Protein AF-A0A1D6QDK8-F1 (afdb_monomer_lite)

Radius of gyration: 18.56 Å; chains: 1; bounding box: 54×44×36 Å

Structure (mmCIF, N/CA/C/O backbone):
data_AF-A0A1D6QDK8-F1
#
_entry.id   AF-A0A1D6QDK8-F1
#
loop_
_atom_site.group_PDB
_atom_site.id
_atom_site.type_symbol
_atom_site.label_atom_id
_atom_site.label_alt_id
_atom_site.label_comp_id
_atom_site.label_asym_id
_atom_site.label_entity_id
_atom_site.label_seq_id
_atom_site.pdbx_PDB_ins_code
_atom_site.Cartn_x
_atom_site.Cartn_y
_atom_site.Cartn_z
_atom_site.occupancy
_atom_site.B_iso_or_equiv
_atom_site.auth_seq_id
_atom_site.auth_comp_id
_atom_site.auth_asym_id
_atom_site.auth_atom_id
_atom_site.pdbx_PDB_model_num
ATOM 1 N N . MET A 1 1 ? 6.607 11.784 -2.955 1.00 79.94 1 MET A N 1
ATOM 2 C CA . MET A 1 1 ? 5.234 11.344 -2.603 1.00 79.94 1 MET A CA 1
ATOM 3 C C . MET A 1 1 ? 5.102 9.824 -2.631 1.00 79.94 1 MET A C 1
ATOM 5 O O . MET A 1 1 ? 4.770 9.277 -1.594 1.00 79.94 1 MET A O 1
ATOM 9 N N . LEU A 1 2 ? 5.438 9.141 -3.737 1.00 89.25 2 LEU A N 1
ATOM 10 C CA . LEU A 1 2 ? 5.308 7.676 -3.873 1.00 89.25 2 LEU A CA 1
ATOM 11 C C . LEU A 1 2 ? 5.940 6.874 -2.717 1.00 89.25 2 LEU A C 1
ATOM 13 O O . LEU A 1 2 ? 5.239 6.131 -2.036 1.00 89.25 2 LEU A O 1
ATOM 17 N N . SER A 1 3 ? 7.228 7.089 -2.432 1.00 92.00 3 SER A N 1
ATOM 18 C CA . SER A 1 3 ? 7.934 6.377 -1.358 1.00 92.00 3 SER A CA 1
ATOM 19 C C . SER A 1 3 ? 7.316 6.615 0.023 1.00 92.00 3 SER A C 1
ATOM 21 O O . SER A 1 3 ? 7.203 5.686 0.815 1.00 92.00 3 SER A O 1
ATOM 23 N N . ALA A 1 4 ? 6.872 7.846 0.301 1.00 90.69 4 ALA A N 1
ATOM 24 C CA . ALA A 1 4 ? 6.223 8.194 1.563 1.00 90.69 4 ALA A CA 1
ATOM 25 C C . ALA A 1 4 ? 4.870 7.482 1.717 1.00 90.69 4 ALA A C 1
ATOM 27 O O . ALA A 1 4 ? 4.570 6.971 2.792 1.00 90.69 4 ALA A O 1
ATOM 28 N N . SER A 1 5 ? 4.083 7.387 0.640 1.00 91.19 5 SER A N 1
ATOM 29 C CA . SER A 1 5 ? 2.822 6.640 0.635 1.00 91.19 5 SER A CA 1
ATOM 30 C C . SER A 1 5 ? 3.047 5.153 0.912 1.00 91.19 5 SER A C 1
ATOM 32 O O . SER A 1 5 ? 2.355 4.591 1.755 1.00 91.19 5 SER A O 1
ATOM 34 N N . VAL A 1 6 ? 4.054 4.535 0.287 1.00 94.31 6 VAL A N 1
ATOM 35 C CA . VAL A 1 6 ? 4.402 3.127 0.546 1.00 94.31 6 VAL A CA 1
ATOM 36 C C . VAL A 1 6 ? 4.809 2.921 2.009 1.00 94.31 6 VAL A C 1
ATOM 38 O O . VAL A 1 6 ? 4.272 2.047 2.685 1.00 94.31 6 VAL A O 1
ATOM 41 N N . LEU A 1 7 ? 5.707 3.761 2.532 1.00 93.44 7 LEU A N 1
ATOM 42 C CA . LEU A 1 7 ? 6.183 3.644 3.914 1.00 93.44 7 LEU A CA 1
ATOM 43 C C . LEU A 1 7 ? 5.093 3.927 4.953 1.00 93.44 7 LEU A C 1
ATOM 45 O O . LEU A 1 7 ? 5.120 3.328 6.026 1.00 93.44 7 LEU A O 1
ATOM 49 N N . SER A 1 8 ? 4.118 4.790 4.643 1.00 93.31 8 SER A N 1
ATOM 50 C CA . SER A 1 8 ? 3.012 5.109 5.557 1.00 93.31 8 SER A CA 1
ATOM 51 C C . SER A 1 8 ? 2.102 3.920 5.871 1.00 93.31 8 SER A C 1
ATOM 53 O O . SER A 1 8 ? 1.401 3.951 6.878 1.00 93.31 8 SER A O 1
ATOM 55 N N . ILE A 1 9 ? 2.150 2.842 5.084 1.00 91.81 9 ILE A N 1
ATOM 56 C CA . ILE A 1 9 ? 1.375 1.630 5.370 1.00 91.81 9 ILE A CA 1
ATOM 57 C C . ILE A 1 9 ? 1.891 0.941 6.643 1.00 91.81 9 ILE A C 1
ATOM 59 O O . ILE A 1 9 ? 1.099 0.433 7.431 1.00 91.81 9 ILE A O 1
ATOM 63 N N . LEU A 1 10 ? 3.201 0.979 6.902 1.00 92.69 10 LEU A N 1
ATOM 64 C CA . LEU A 1 10 ? 3.815 0.310 8.053 1.00 92.69 10 LEU A CA 1
ATOM 65 C C . LEU A 1 10 ? 3.306 0.802 9.422 1.00 92.69 10 LEU A C 1
ATOM 67 O O . LEU A 1 10 ? 2.973 -0.036 10.259 1.00 92.69 10 LEU A O 1
ATOM 71 N N . PRO A 1 11 ? 3.225 2.118 9.712 1.00 92.62 11 PRO A N 1
ATOM 72 C CA . PRO A 1 11 ? 2.634 2.575 10.965 1.00 92.62 11 PRO A CA 1
ATOM 73 C C . PRO A 1 11 ? 1.127 2.297 11.053 1.00 92.62 11 PRO A C 1
ATOM 75 O O . PRO A 1 11 ? 0.638 2.098 12.162 1.00 92.62 11 PRO A O 1
ATOM 78 N N . LEU A 1 12 ? 0.406 2.241 9.925 1.00 90.06 12 LEU A N 1
ATOM 79 C CA . LEU A 1 12 ? -1.044 2.000 9.903 1.00 90.06 12 LEU A CA 1
ATOM 80 C C . LEU A 1 12 ? -1.429 0.568 10.287 1.00 90.06 12 LEU A C 1
ATOM 82 O O . LEU A 1 12 ? -2.510 0.361 10.827 1.00 90.06 12 LEU A O 1
ATOM 86 N N . ILE A 1 13 ? -0.560 -0.412 10.029 1.00 91.19 13 ILE A N 1
ATOM 87 C CA . ILE A 1 13 ? -0.836 -1.824 10.337 1.00 91.19 13 ILE A CA 1
ATOM 88 C C . ILE A 1 13 ? -0.439 -2.235 11.760 1.00 91.19 13 ILE A C 1
ATOM 90 O O . ILE A 1 13 ? -0.596 -3.399 12.120 1.00 91.19 13 ILE A O 1
ATOM 94 N N . ARG A 1 14 ? 0.069 -1.323 12.596 1.00 92.19 14 ARG A N 1
ATOM 95 C CA . ARG A 1 14 ? 0.457 -1.662 13.974 1.00 92.19 14 ARG A CA 1
ATOM 96 C C . ARG A 1 14 ? -0.737 -2.212 14.776 1.00 92.19 14 ARG A C 1
ATOM 98 O O . ARG A 1 14 ? -1.857 -1.741 14.595 1.00 92.19 14 ARG A O 1
ATOM 105 N N . PRO A 1 15 ? -0.510 -3.179 15.687 1.00 94.12 15 PRO A N 1
ATOM 106 C CA . PRO A 1 15 ? 0.782 -3.717 16.136 1.00 94.12 15 PRO A CA 1
ATOM 107 C C . PRO A 1 15 ? 1.399 -4.769 15.198 1.00 94.12 15 PRO A C 1
ATOM 109 O O . PRO A 1 15 ? 2.476 -5.281 15.493 1.00 94.12 15 PRO A O 1
ATOM 112 N N . TYR A 1 16 ? 0.746 -5.089 14.079 1.00 93.69 16 TYR A N 1
ATOM 113 C CA . TYR A 1 16 ? 1.257 -6.052 13.113 1.00 93.69 16 TYR A CA 1
ATOM 114 C C . TYR A 1 16 ? 2.459 -5.499 12.348 1.00 93.69 16 TYR A C 1
ATOM 116 O O . TYR A 1 16 ? 2.635 -4.291 12.174 1.00 93.69 16 TYR A O 1
ATOM 124 N N . GLN A 1 17 ? 3.296 -6.418 11.882 1.00 93.31 17 GLN A N 1
ATOM 125 C CA . GLN A 1 17 ? 4.470 -6.115 11.080 1.00 93.31 17 GLN A CA 1
ATOM 126 C C . GLN A 1 17 ? 4.284 -6.696 9.685 1.00 93.31 17 GLN A C 1
ATOM 128 O O . GLN A 1 17 ? 3.852 -7.838 9.535 1.00 93.31 17 GLN A O 1
ATOM 133 N N . TRP A 1 18 ? 4.633 -5.915 8.667 1.00 94.94 18 TRP A N 1
ATOM 134 C CA . TRP A 1 18 ? 4.691 -6.411 7.299 1.00 94.94 18 TRP A CA 1
ATOM 135 C C . TRP A 1 18 ? 5.850 -7.403 7.168 1.00 94.94 18 TRP A C 1
ATOM 137 O O . TRP A 1 18 ? 6.968 -7.083 7.560 1.00 94.94 18 TRP A O 1
ATOM 147 N N . GLN A 1 19 ? 5.582 -8.593 6.631 1.00 94.69 19 GLN A N 1
ATOM 148 C CA . GLN A 1 19 ? 6.562 -9.690 6.543 1.00 94.69 19 GLN A CA 1
ATOM 149 C C . GLN A 1 19 ? 6.955 -10.042 5.109 1.00 94.69 19 GLN A C 1
ATOM 151 O O . GLN A 1 19 ? 7.732 -10.965 4.887 1.00 94.69 19 GLN A O 1
ATOM 156 N N . SER A 1 20 ? 6.380 -9.356 4.125 1.00 94.81 20 SER A N 1
ATOM 157 C CA . SER A 1 20 ? 6.580 -9.696 2.723 1.00 94.81 20 SER A CA 1
ATOM 158 C C . SER A 1 20 ? 7.289 -8.579 1.968 1.00 94.81 20 SER A C 1
ATOM 160 O O . SER A 1 20 ? 7.864 -7.672 2.576 1.00 94.81 20 SER A O 1
ATOM 162 N N . LEU A 1 21 ? 7.281 -8.640 0.639 1.00 93.38 21 LEU A N 1
ATOM 163 C CA . LEU A 1 21 ? 8.021 -7.690 -0.183 1.00 93.38 21 LEU A CA 1
ATOM 164 C C . LEU A 1 21 ? 7.492 -6.263 0.030 1.00 93.38 21 LEU A C 1
ATOM 166 O O . LEU A 1 21 ? 6.295 -5.999 -0.097 1.00 93.38 21 LEU A O 1
ATOM 170 N N . LEU A 1 22 ? 8.395 -5.343 0.359 1.00 94.69 22 LEU A N 1
ATOM 171 C CA . LEU A 1 22 ? 8.130 -3.911 0.449 1.00 94.69 22 LEU A CA 1
ATOM 172 C C . LEU A 1 22 ? 9.190 -3.181 -0.372 1.00 94.69 22 LEU A C 1
ATOM 174 O O . LEU A 1 22 ? 10.372 -3.227 -0.035 1.00 94.69 22 LEU A O 1
ATOM 178 N N . MET A 1 23 ? 8.772 -2.476 -1.418 1.00 94.69 23 MET A N 1
ATOM 179 C CA . MET A 1 23 ? 9.681 -1.682 -2.237 1.00 94.69 23 MET A CA 1
ATOM 180 C C . MET A 1 23 ?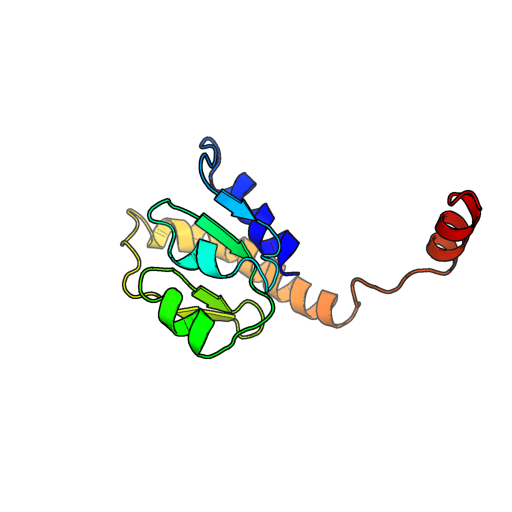 9.087 -0.303 -2.498 1.00 94.69 23 MET A C 1
ATOM 182 O O . MET A 1 23 ? 8.065 -0.151 -3.156 1.00 94.69 23 MET A O 1
ATOM 186 N N . THR A 1 24 ? 9.722 0.739 -1.974 1.00 93.88 24 THR A N 1
ATOM 187 C CA . THR A 1 24 ? 9.185 2.106 -2.057 1.00 93.88 24 THR A CA 1
ATOM 188 C C . THR A 1 24 ? 9.128 2.646 -3.484 1.00 93.88 24 THR A C 1
ATOM 190 O O . THR A 1 24 ? 8.238 3.440 -3.791 1.00 93.88 24 THR A O 1
ATOM 193 N N . VAL A 1 25 ? 10.045 2.201 -4.346 1.00 93.88 25 VAL A N 1
ATOM 194 C CA . VAL A 1 25 ? 10.063 2.451 -5.790 1.00 93.88 25 VAL A CA 1
ATOM 195 C C . VAL A 1 25 ? 10.597 1.199 -6.485 1.00 93.88 25 VAL A C 1
ATOM 197 O O . VAL A 1 25 ? 11.735 0.815 -6.232 1.00 93.88 25 VAL A O 1
ATOM 200 N N . LEU A 1 26 ? 9.786 0.571 -7.335 1.00 93.00 26 LEU A N 1
ATOM 201 C CA . LEU A 1 26 ? 10.160 -0.582 -8.151 1.00 93.00 26 LEU A CA 1
ATOM 202 C C . LEU A 1 26 ? 10.908 -0.109 -9.408 1.00 93.00 26 LEU A C 1
ATOM 204 O O . LEU A 1 26 ? 10.326 0.651 -10.191 1.00 93.00 26 LEU A O 1
ATOM 208 N N . PRO A 1 27 ? 12.172 -0.525 -9.619 1.00 91.69 27 PRO A N 1
ATOM 209 C CA . PRO A 1 27 ? 12.899 -0.232 -10.851 1.00 91.69 27 PRO A CA 1
ATOM 210 C C . PRO A 1 27 ? 12.209 -0.825 -12.085 1.00 91.69 27 PRO A C 1
ATOM 212 O O . PRO A 1 27 ? 11.563 -1.868 -12.004 1.00 91.69 27 PRO A O 1
ATOM 215 N N . ASN A 1 28 ? 12.384 -0.191 -13.249 1.00 88.25 28 ASN A N 1
ATOM 216 C CA . ASN A 1 28 ? 11.760 -0.650 -14.499 1.00 88.25 28 ASN A CA 1
ATOM 217 C C . ASN A 1 28 ? 12.236 -2.043 -14.929 1.00 88.25 28 ASN A C 1
ATOM 219 O O . ASN A 1 28 ? 11.445 -2.820 -15.451 1.00 88.25 28 ASN A O 1
ATOM 223 N N . ASP A 1 29 ? 13.491 -2.381 -14.646 1.00 89.31 29 ASP A N 1
ATOM 224 C CA . ASP A 1 29 ? 14.076 -3.677 -15.010 1.00 89.31 29 ASP A CA 1
ATOM 225 C C . ASP A 1 29 ? 13.657 -4.805 -14.047 1.00 89.31 29 ASP A C 1
ATOM 227 O O . ASP A 1 29 ? 14.087 -5.945 -14.183 1.00 89.31 29 ASP A O 1
ATOM 231 N N . MET A 1 30 ? 12.817 -4.491 -13.052 1.00 90.19 30 MET A N 1
ATOM 232 C CA . MET A 1 30 ? 12.345 -5.409 -12.012 1.00 90.19 30 MET A CA 1
ATOM 233 C C . MET A 1 30 ? 10.814 -5.569 -12.036 1.00 90.19 30 MET A C 1
ATOM 235 O O . MET A 1 30 ? 10.204 -5.944 -11.038 1.00 90.19 30 MET A O 1
ATOM 239 N N . MET A 1 31 ? 10.154 -5.300 -13.164 1.00 89.12 31 MET A N 1
ATOM 240 C CA . MET A 1 31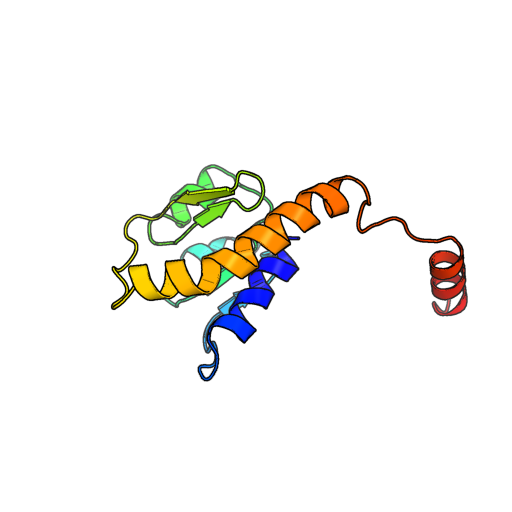 ? 8.688 -5.417 -13.260 1.00 89.12 31 MET A CA 1
ATOM 241 C C . MET A 1 31 ? 8.178 -6.861 -13.141 1.00 89.12 31 MET A C 1
ATOM 243 O O . MET A 1 31 ? 7.015 -7.064 -12.802 1.00 89.12 31 MET A O 1
ATOM 247 N N . ASP A 1 32 ? 9.047 -7.857 -13.323 1.00 88.38 32 ASP A N 1
ATOM 248 C CA . ASP A 1 32 ? 8.715 -9.276 -13.139 1.00 88.38 32 ASP A CA 1
ATOM 249 C C . ASP A 1 32 ? 8.335 -9.633 -11.693 1.00 88.38 32 ASP A C 1
ATOM 251 O O . ASP A 1 32 ? 7.643 -10.621 -11.460 1.00 88.38 32 ASP A O 1
ATOM 255 N N . PHE A 1 33 ? 8.682 -8.793 -10.710 1.00 88.25 33 PHE A N 1
ATOM 256 C CA . PHE A 1 33 ? 8.219 -8.969 -9.329 1.00 88.25 33 PHE A CA 1
ATOM 257 C C . PHE A 1 33 ? 6.709 -8.763 -9.158 1.00 88.25 33 PHE A C 1
ATOM 259 O O . PHE A 1 33 ? 6.157 -9.203 -8.152 1.00 88.25 33 PHE A O 1
ATOM 266 N N . LEU A 1 34 ? 6.033 -8.114 -10.112 1.00 90.06 34 LEU A N 1
ATOM 267 C CA . LEU A 1 34 ? 4.579 -7.934 -10.063 1.00 90.06 34 LEU A CA 1
ATOM 268 C C . LEU A 1 34 ? 3.817 -9.251 -10.253 1.00 90.06 34 LEU A C 1
ATOM 270 O O . LEU A 1 34 ? 2.677 -9.349 -9.816 1.00 90.06 34 LEU A O 1
ATOM 274 N N . ASP A 1 35 ? 4.451 -10.260 -10.851 1.00 88.31 35 ASP A N 1
ATOM 275 C CA . ASP A 1 35 ? 3.869 -11.591 -11.048 1.00 88.31 35 ASP A CA 1
ATOM 276 C C . ASP A 1 35 ? 4.185 -12.547 -9.882 1.00 88.31 35 ASP A C 1
ATOM 278 O O . ASP A 1 35 ? 3.836 -13.730 -9.916 1.00 88.31 35 ASP A O 1
ATOM 282 N N . ALA A 1 36 ? 4.866 -12.063 -8.837 1.00 88.75 36 ALA A N 1
ATOM 283 C CA . ALA A 1 36 ? 5.237 -12.891 -7.702 1.00 88.75 36 ALA A CA 1
ATOM 284 C C . ALA A 1 36 ? 3.986 -13.379 -6.939 1.00 88.75 36 ALA A C 1
ATOM 286 O O . ALA A 1 36 ? 3.083 -12.592 -6.657 1.00 88.75 36 ALA A O 1
ATOM 287 N N . PRO A 1 37 ? 3.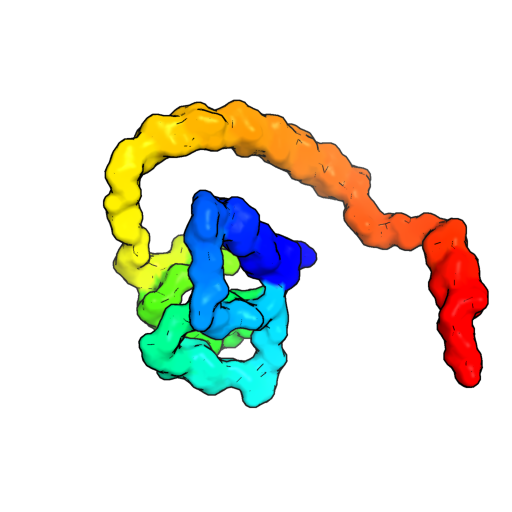939 -14.656 -6.511 1.00 88.38 37 PRO A N 1
ATOM 288 C CA . PRO A 1 37 ? 2.781 -15.220 -5.809 1.00 88.38 37 PRO A CA 1
ATOM 289 C C . PRO A 1 37 ? 2.698 -14.794 -4.334 1.00 88.38 37 PRO A C 1
ATOM 291 O O . PRO A 1 37 ? 1.802 -15.225 -3.608 1.00 88.38 37 PRO A O 1
ATOM 294 N N . VAL A 1 38 ? 3.662 -14.002 -3.861 1.00 91.69 38 VAL A N 1
ATOM 295 C CA . VAL A 1 38 ? 3.724 -13.517 -2.481 1.00 91.69 38 VAL A CA 1
ATOM 296 C C . VAL A 1 38 ? 3.031 -12.158 -2.362 1.00 91.69 38 VAL A C 1
ATOM 298 O O . VAL A 1 38 ? 3.027 -11.396 -3.325 1.00 91.69 38 VAL A O 1
ATOM 301 N N . PRO A 1 39 ? 2.479 -11.799 -1.190 1.00 92.12 39 PRO A N 1
ATOM 302 C CA . PRO A 1 39 ? 1.969 -10.451 -0.970 1.00 92.12 39 PRO A CA 1
ATOM 303 C C . PRO A 1 39 ? 3.070 -9.405 -1.172 1.00 92.12 39 PRO A C 1
ATOM 305 O O . PRO A 1 39 ? 4.194 -9.573 -0.713 1.00 92.12 39 PRO A O 1
ATOM 308 N N . TYR A 1 40 ? 2.759 -8.285 -1.808 1.00 93.62 40 TYR A N 1
ATOM 309 C CA . TYR A 1 40 ? 3.738 -7.218 -1.985 1.00 93.62 40 TYR A CA 1
ATOM 310 C C . TYR A 1 40 ? 3.104 -5.843 -1.832 1.00 93.62 40 TYR A C 1
ATOM 312 O O . TYR A 1 40 ? 1.926 -5.629 -2.118 1.00 93.62 40 TYR A O 1
ATOM 320 N N . ILE A 1 41 ? 3.924 -4.892 -1.397 1.00 95.06 41 ILE A N 1
ATOM 321 C CA . ILE A 1 41 ? 3.622 -3.466 -1.446 1.00 95.06 41 ILE A CA 1
ATOM 322 C C . ILE A 1 41 ? 4.760 -2.810 -2.216 1.00 95.06 41 ILE A C 1
ATOM 324 O O . ILE A 1 41 ? 5.893 -2.746 -1.737 1.00 95.06 41 ILE A O 1
ATOM 328 N N . VAL A 1 42 ? 4.458 -2.311 -3.412 1.00 94.88 42 VAL A N 1
ATOM 329 C CA . VAL A 1 42 ? 5.458 -1.688 -4.279 1.00 94.88 42 VAL A CA 1
ATOM 330 C C . VAL A 1 42 ? 4.985 -0.342 -4.812 1.00 94.88 42 VAL A C 1
ATOM 332 O O . VAL A 1 42 ? 3.818 -0.168 -5.163 1.00 94.88 42 VAL A O 1
ATOM 335 N N . GLY A 1 43 ? 5.894 0.627 -4.876 1.00 94.44 43 GLY A N 1
ATOM 336 C CA . GLY A 1 43 ? 5.651 1.900 -5.542 1.00 94.44 43 GLY A CA 1
ATOM 337 C C . GLY A 1 43 ? 6.047 1.824 -7.010 1.00 94.44 43 GLY A C 1
ATOM 338 O O . GLY A 1 43 ? 7.211 1.603 -7.313 1.00 94.44 43 GLY A O 1
ATOM 339 N N . VAL A 1 44 ? 5.114 2.065 -7.931 1.00 92.19 44 VAL A N 1
ATOM 340 C CA . VAL A 1 44 ? 5.395 2.041 -9.376 1.00 92.19 44 VAL A CA 1
ATOM 341 C C . VAL A 1 44 ? 5.261 3.442 -9.968 1.0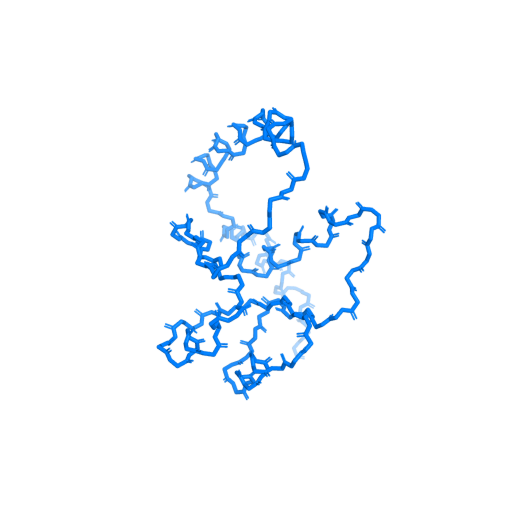0 92.19 44 VAL A C 1
ATOM 343 O O . VAL A 1 44 ? 4.201 4.064 -9.872 1.00 92.19 44 VAL A O 1
ATOM 346 N N . GLN A 1 45 ? 6.337 3.948 -10.578 1.00 88.31 45 GLN A N 1
ATOM 347 C CA . GLN A 1 45 ? 6.355 5.282 -11.190 1.00 88.31 45 GLN A CA 1
ATOM 348 C C . GLN A 1 45 ? 5.799 5.270 -12.622 1.00 88.31 45 GLN A C 1
ATOM 350 O O . GLN A 1 45 ? 5.008 6.142 -12.982 1.00 88.31 45 GLN A O 1
ATOM 355 N N . ASN A 1 46 ? 6.163 4.259 -13.415 1.00 80.88 46 ASN A N 1
ATOM 356 C CA . ASN A 1 46 ? 5.776 4.142 -14.819 1.00 80.88 46 ASN A CA 1
ATOM 357 C C . ASN A 1 46 ? 4.552 3.234 -14.982 1.00 80.88 46 ASN A C 1
ATOM 359 O O . ASN A 1 46 ? 4.623 2.025 -14.781 1.00 80.88 46 ASN A O 1
ATOM 363 N N . LYS A 1 47 ? 3.414 3.826 -15.359 1.00 72.44 47 LYS A N 1
ATOM 364 C CA . LYS A 1 47 ? 2.155 3.105 -15.602 1.00 72.44 47 LYS A CA 1
ATOM 365 C C . LYS A 1 47 ? 1.997 2.779 -17.086 1.00 72.44 47 LYS A C 1
ATOM 367 O O . LYS A 1 47 ? 1.272 3.477 -17.793 1.00 72.44 47 LYS A O 1
ATOM 372 N N . THR A 1 48 ? 2.681 1.741 -17.558 1.00 80.62 48 THR A N 1
ATOM 373 C CA . THR A 1 48 ? 2.442 1.179 -18.897 1.00 80.62 48 THR A CA 1
ATOM 374 C C . THR A 1 48 ? 1.239 0.230 -18.880 1.00 80.62 48 THR A C 1
ATOM 376 O O . THR A 1 48 ? 0.813 -0.237 -17.820 1.00 80.62 48 THR A O 1
ATOM 379 N N . SER A 1 49 ? 0.667 -0.060 -20.052 1.00 79.50 49 SER A N 1
ATOM 380 C CA . SER A 1 49 ? -0.400 -1.063 -20.201 1.00 79.50 49 SER A CA 1
ATOM 381 C C . SER A 1 49 ? 0.034 -2.439 -19.693 1.00 79.50 49 SER A C 1
ATOM 383 O O . SER A 1 49 ? -0.740 -3.114 -19.021 1.00 79.50 49 SER A O 1
ATOM 385 N N . ASP A 1 50 ? 1.288 -2.812 -19.943 1.00 81.00 50 ASP A N 1
ATOM 386 C CA . ASP A 1 50 ? 1.837 -4.116 -19.562 1.00 81.00 50 ASP A CA 1
ATOM 387 C C . ASP A 1 50 ? 1.916 -4.269 -18.042 1.00 81.00 50 ASP A C 1
ATOM 389 O O . ASP A 1 50 ? 1.529 -5.303 -17.501 1.00 81.00 50 ASP A O 1
ATOM 393 N N . VAL A 1 51 ? 2.318 -3.206 -17.337 1.00 83.06 51 VAL A N 1
ATOM 394 C CA . VAL A 1 51 ? 2.307 -3.159 -15.867 1.00 83.06 51 VAL A CA 1
ATOM 395 C C . VAL A 1 51 ? 0.886 -3.323 -15.332 1.00 83.06 51 VAL A C 1
ATOM 397 O O . VAL A 1 51 ? 0.664 -4.085 -14.398 1.00 83.06 51 VAL A O 1
ATOM 400 N N . LEU A 1 52 ? -0.098 -2.638 -15.920 1.00 81.25 52 LEU A N 1
ATOM 401 C CA . LEU A 1 52 ? -1.489 -2.746 -15.468 1.00 81.25 52 LEU A CA 1
ATOM 402 C C . LEU A 1 52 ? -2.061 -4.157 -15.665 1.00 81.25 52 LEU A C 1
ATOM 404 O O . LEU A 1 52 ? -2.827 -4.610 -14.817 1.00 81.25 52 LEU A O 1
ATOM 408 N N . ASN A 1 53 ? -1.668 -4.856 -16.732 1.00 84.38 53 ASN A N 1
ATOM 409 C CA . ASN A 1 53 ? -2.103 -6.230 -17.000 1.00 84.38 53 ASN A CA 1
ATOM 410 C C . ASN A 1 53 ? -1.551 -7.233 -15.973 1.00 84.38 53 ASN A C 1
ATOM 412 O O . ASN A 1 53 ? -2.255 -8.166 -15.588 1.00 84.38 53 ASN A O 1
ATOM 416 N N . ARG A 1 54 ? -0.329 -7.014 -15.477 1.00 84.50 54 ARG A N 1
ATOM 417 C CA . ARG A 1 54 ? 0.270 -7.832 -14.404 1.00 84.50 54 ARG A CA 1
ATOM 418 C C . ARG A 1 54 ? -0.386 -7.593 -13.036 1.00 84.50 54 ARG A C 1
ATOM 420 O O . ARG A 1 54 ? -0.345 -8.441 -12.159 1.00 84.50 54 ARG A O 1
ATOM 427 N N . LEU A 1 55 ? -1.072 -6.461 -12.858 1.00 85.31 55 LEU A N 1
ATOM 428 C CA . LEU A 1 55 ? -1.700 -6.048 -11.594 1.00 85.31 55 LEU A CA 1
ATOM 429 C C . LEU A 1 55 ? -3.178 -6.466 -11.453 1.00 85.31 55 LEU A C 1
ATOM 431 O O . LEU A 1 55 ? -3.897 -5.908 -10.626 1.00 85.31 55 LEU A O 1
ATOM 435 N N . THR A 1 56 ? -3.657 -7.435 -12.234 1.00 81.06 56 THR A N 1
ATOM 436 C CA . THR A 1 56 ? -5.073 -7.868 -12.245 1.00 81.06 56 THR A CA 1
ATOM 437 C C . THR A 1 56 ? -5.594 -8.343 -10.884 1.00 81.06 56 THR A C 1
ATOM 439 O O . THR A 1 56 ? -6.757 -8.106 -10.557 1.00 81.06 56 THR A O 1
ATOM 442 N N . ASN A 1 57 ? -4.729 -8.948 -10.067 1.00 83.88 57 ASN A N 1
ATOM 443 C CA . ASN A 1 57 ? -5.048 -9.410 -8.711 1.00 83.88 57 ASN A CA 1
ATOM 444 C C . ASN A 1 57 ? -4.536 -8.467 -7.609 1.00 83.88 57 ASN A C 1
ATOM 446 O O . ASN A 1 57 ? -4.543 -8.830 -6.433 1.00 83.88 57 ASN A O 1
ATOM 450 N N . ALA A 1 58 ? -4.087 -7.264 -7.971 1.00 88.56 58 ALA A N 1
ATOM 451 C CA . ALA A 1 58 ? -3.540 -6.292 -7.038 1.00 88.56 58 ALA A CA 1
ATOM 452 C C . ALA A 1 58 ? -4.517 -5.140 -6.769 1.00 88.56 58 ALA A C 1
ATOM 454 O O . ALA A 1 58 ? -5.338 -4.762 -7.606 1.00 88.56 58 ALA A O 1
ATOM 455 N N . VAL A 1 59 ? -4.371 -4.521 -5.596 1.00 91.00 59 VAL A N 1
ATOM 456 C CA . VAL A 1 59 ? -5.007 -3.235 -5.294 1.00 91.00 59 VAL A CA 1
ATOM 457 C C . VAL A 1 59 ? -4.097 -2.124 -5.808 1.00 91.00 59 VAL A C 1
ATOM 459 O O . VAL A 1 59 ? -3.022 -1.879 -5.261 1.00 91.00 59 VAL A O 1
ATOM 462 N N . VAL A 1 60 ? -4.525 -1.432 -6.859 1.00 91.25 60 VAL A N 1
ATOM 463 C CA . VAL A 1 60 ? -3.759 -0.351 -7.486 1.00 91.25 60 VAL A CA 1
ATOM 464 C C . VAL A 1 60 ? -4.291 0.998 -7.024 1.00 91.25 60 VAL A C 1
ATOM 466 O O . VAL A 1 60 ? -5.441 1.350 -7.287 1.00 91.25 60 VAL A O 1
ATOM 469 N N . ILE A 1 61 ? -3.427 1.784 -6.382 1.00 90.62 61 ILE A N 1
ATOM 470 C CA . ILE A 1 61 ? -3.748 3.127 -5.892 1.00 90.62 61 ILE A CA 1
ATOM 471 C C . ILE A 1 61 ? -3.049 4.165 -6.773 1.00 90.62 61 ILE A C 1
ATOM 473 O O . ILE A 1 61 ? -1.822 4.241 -6.847 1.00 90.62 61 ILE A O 1
ATOM 477 N N . ASP A 1 62 ? -3.835 5.000 -7.447 1.00 89.50 62 ASP A N 1
ATOM 478 C CA . ASP A 1 62 ? -3.347 6.198 -8.116 1.00 89.50 62 ASP A CA 1
ATOM 479 C C . ASP A 1 62 ? -3.407 7.390 -7.161 1.00 89.50 62 ASP A C 1
ATOM 481 O O . ASP A 1 62 ? -4.426 8.072 -7.069 1.00 89.50 62 ASP A O 1
ATOM 485 N N . ALA A 1 63 ? -2.299 7.656 -6.469 1.00 84.38 63 ALA A N 1
ATOM 486 C CA . ALA A 1 63 ? -2.195 8.774 -5.532 1.00 84.38 63 ALA A CA 1
ATOM 487 C C . ALA A 1 63 ? -2.341 10.154 -6.205 1.00 84.38 63 ALA A C 1
ATOM 489 O O . ALA A 1 63 ? -2.785 11.101 -5.562 1.00 84.38 63 ALA A O 1
ATOM 490 N N . ASN A 1 64 ? -2.006 10.278 -7.495 1.00 84.94 64 ASN A N 1
ATOM 491 C CA . ASN A 1 64 ? -2.107 11.550 -8.217 1.00 84.94 64 ASN A CA 1
ATOM 492 C C . ASN A 1 64 ? -3.554 11.854 -8.611 1.00 84.94 64 ASN A C 1
ATOM 494 O O . ASN A 1 64 ? -3.979 13.008 -8.593 1.00 84.94 64 ASN A O 1
ATOM 498 N N . ARG A 1 65 ? -4.311 10.814 -8.980 1.00 85.31 65 ARG A N 1
ATOM 499 C CA . ARG A 1 65 ? -5.715 10.933 -9.406 1.00 85.31 65 ARG A CA 1
ATOM 500 C C . ARG A 1 65 ? -6.720 10.630 -8.297 1.00 85.31 65 ARG A C 1
ATOM 502 O O . ARG A 1 65 ? -7.914 10.768 -8.535 1.00 85.31 65 ARG A O 1
ATOM 509 N N . ASN A 1 66 ? -6.247 10.212 -7.124 1.00 85.00 66 ASN A N 1
ATOM 510 C CA . ASN A 1 66 ? -7.062 9.708 -6.022 1.00 85.00 66 ASN A CA 1
ATOM 511 C C . ASN A 1 66 ? -8.038 8.599 -6.470 1.00 85.00 66 ASN A C 1
ATOM 513 O O . ASN A 1 66 ? -9.230 8.640 -6.172 1.00 85.00 66 ASN A O 1
ATOM 517 N N . GLN A 1 67 ? -7.536 7.637 -7.249 1.00 87.69 67 GLN A N 1
ATOM 518 C CA . GLN A 1 67 ? -8.328 6.518 -7.771 1.00 87.69 67 GLN A CA 1
ATOM 519 C C . GLN A 1 67 ? -7.812 5.191 -7.233 1.00 87.69 67 GLN A C 1
ATOM 521 O O . GLN A 1 67 ? -6.607 4.999 -7.085 1.00 87.69 67 GLN A O 1
ATOM 526 N N . ILE A 1 68 ? -8.732 4.260 -7.002 1.00 88.62 68 ILE A N 1
ATOM 527 C CA . ILE A 1 68 ? -8.422 2.895 -6.586 1.00 88.62 68 ILE A CA 1
ATOM 528 C C . ILE A 1 68 ? -8.981 1.954 -7.648 1.00 88.62 68 ILE A C 1
ATOM 530 O O . ILE A 1 68 ? -10.146 2.068 -8.029 1.00 88.62 68 ILE A O 1
ATOM 534 N N . LYS A 1 69 ? -8.150 1.030 -8.126 1.00 88.25 69 LYS A N 1
ATOM 535 C CA . LYS A 1 69 ? -8.569 -0.094 -8.963 1.00 88.25 69 LYS A CA 1
ATOM 536 C C . LYS A 1 69 ? -8.289 -1.373 -8.191 1.00 88.25 69 LYS A C 1
ATOM 538 O O . LYS A 1 69 ? -7.153 -1.614 -7.802 1.00 88.25 69 LYS A O 1
ATOM 543 N N . SER A 1 70 ? -9.324 -2.161 -7.950 1.00 84.88 70 SER A N 1
ATOM 544 C CA . SER A 1 70 ? -9.203 -3.477 -7.333 1.00 84.88 70 SER A CA 1
ATOM 545 C C . SER A 1 70 ? -10.290 -4.386 -7.888 1.00 84.88 70 SER A C 1
ATOM 547 O O . SER A 1 70 ? -11.400 -3.917 -8.147 1.00 84.88 70 SER A O 1
ATOM 549 N N . SER A 1 71 ? -9.979 -5.670 -8.047 1.00 77.94 71 SER A N 1
ATOM 550 C CA . SER A 1 71 ? -10.962 -6.705 -8.377 1.00 77.94 71 SER A CA 1
ATOM 551 C C . SER A 1 71 ? -11.910 -6.981 -7.205 1.00 77.94 71 SER A C 1
ATOM 553 O O . SER A 1 71 ? -13.098 -7.215 -7.412 1.00 77.94 71 SER A O 1
ATOM 555 N N . SER A 1 72 ? -11.417 -6.893 -5.964 1.00 74.56 72 SER A N 1
ATOM 556 C CA . SER A 1 72 ? -12.245 -6.953 -4.758 1.00 74.56 72 SER A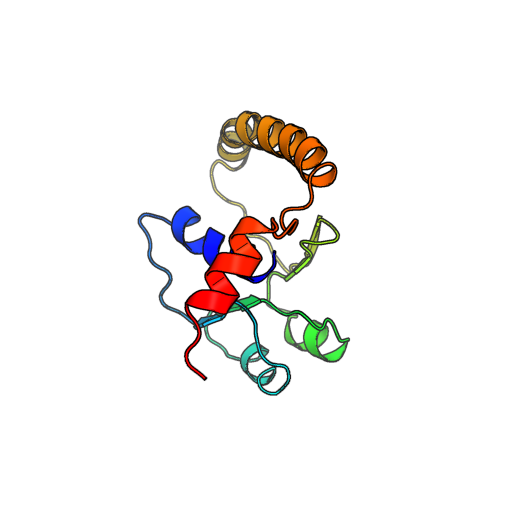 CA 1
ATOM 557 C C . SER A 1 72 ? -11.600 -6.191 -3.599 1.00 74.56 72 SER A C 1
ATOM 559 O O . SER A 1 72 ? -10.382 -6.185 -3.430 1.00 74.56 72 SER A O 1
ATOM 561 N N . VAL A 1 73 ? -12.414 -5.503 -2.799 1.00 74.50 73 VAL A N 1
ATOM 562 C CA . VAL A 1 73 ? -11.983 -4.938 -1.514 1.00 74.50 73 VAL A CA 1
ATOM 563 C C . VAL A 1 73 ? -12.765 -5.678 -0.435 1.00 74.50 73 VAL A C 1
ATOM 565 O O . VAL A 1 73 ? -13.999 -5.654 -0.482 1.00 74.50 73 VAL A O 1
ATOM 568 N N . PRO A 1 74 ? -12.096 -6.366 0.505 1.00 78.38 74 PRO A N 1
ATOM 569 C CA . PRO A 1 74 ? -12.798 -7.086 1.554 1.00 78.38 74 PRO A CA 1
ATOM 570 C C . PRO A 1 74 ? -13.588 -6.099 2.417 1.00 78.38 74 PRO A C 1
ATOM 572 O O . PRO A 1 74 ? -13.107 -5.017 2.759 1.00 78.38 74 PRO A O 1
ATOM 575 N N . GLN A 1 75 ? -14.815 -6.476 2.770 1.00 81.94 75 GLN A N 1
ATOM 576 C CA . GLN A 1 75 ? -15.629 -5.686 3.686 1.00 81.94 75 GLN A CA 1
ATOM 577 C C . GLN A 1 75 ? -15.036 -5.803 5.087 1.00 81.94 75 GLN A C 1
ATOM 579 O O . GLN A 1 75 ? -15.010 -6.883 5.676 1.00 81.94 75 GLN A O 1
ATOM 584 N N . LEU A 1 76 ? -14.541 -4.685 5.611 1.00 85.69 76 LEU A N 1
ATOM 585 C CA . LEU A 1 76 ? -14.023 -4.632 6.970 1.00 85.69 76 LEU A CA 1
ATOM 586 C C . LEU A 1 76 ? -15.192 -4.633 7.967 1.00 85.69 76 LEU A C 1
ATOM 588 O O . LEU A 1 76 ? -16.167 -3.891 7.771 1.00 85.69 76 LEU A O 1
ATOM 592 N N . PRO A 1 77 ? -15.106 -5.411 9.061 1.00 91.88 77 PRO A N 1
ATOM 593 C CA . PRO A 1 77 ? -16.045 -5.257 10.162 1.00 91.88 77 PRO A CA 1
ATOM 594 C C . PRO A 1 77 ? -15.985 -3.811 10.673 1.00 91.88 77 PRO A C 1
ATOM 596 O O . PRO A 1 77 ? -14.930 -3.180 10.658 1.00 91.88 77 PRO A O 1
ATOM 599 N N . GLN A 1 78 ? -17.132 -3.265 11.085 1.00 92.44 78 GLN A N 1
ATOM 600 C CA . GLN A 1 78 ? -17.229 -1.911 11.653 1.00 92.44 78 GLN A CA 1
ATOM 601 C C . GLN A 1 78 ? -16.712 -0.774 10.740 1.00 92.44 78 GLN A C 1
ATOM 603 O O . GLN A 1 78 ? -16.383 0.310 11.225 1.00 92.44 78 GLN A O 1
ATOM 608 N N . HIS A 1 79 ? -16.698 -0.951 9.409 1.00 91.00 79 HIS A N 1
ATOM 609 C CA . HIS A 1 79 ? -16.170 0.065 8.477 1.00 91.00 79 HIS A CA 1
ATOM 610 C C . HIS A 1 79 ? -16.767 1.474 8.686 1.00 91.00 79 HIS A C 1
ATOM 612 O O . HIS A 1 79 ? -16.074 2.477 8.528 1.00 91.00 79 HIS A O 1
ATOM 618 N N . ARG A 1 80 ? -18.049 1.569 9.069 1.00 92.25 80 ARG A N 1
ATOM 619 C CA . ARG A 1 80 ? -18.735 2.848 9.308 1.00 92.25 80 ARG A CA 1
ATOM 620 C C . ARG A 1 80 ? -18.178 3.588 10.525 1.00 92.25 80 ARG A C 1
ATOM 622 O O . ARG A 1 80 ? -18.050 4.809 10.490 1.00 92.25 80 ARG A O 1
ATOM 629 N N . GLU A 1 81 ? -17.856 2.858 11.587 1.00 95.88 81 GLU A N 1
ATOM 630 C CA . GLU A 1 81 ? -17.273 3.413 12.813 1.00 95.88 81 GLU A CA 1
ATOM 631 C C . GLU A 1 81 ? -15.854 3.908 12.538 1.00 95.88 81 GLU A C 1
ATOM 633 O O . GLU A 1 81 ? -15.529 5.046 12.878 1.00 95.88 81 GLU A O 1
ATOM 638 N N . LEU A 1 82 ? -15.061 3.115 11.809 1.00 91.38 82 LEU A N 1
ATOM 639 C CA . LEU A 1 82 ? -13.729 3.510 11.351 1.00 91.38 82 LEU A CA 1
ATOM 640 C C . LEU A 1 82 ? -13.777 4.801 10.521 1.00 91.38 82 LEU A C 1
ATOM 642 O O . LEU A 1 82 ? -13.041 5.747 10.796 1.00 91.38 82 LEU A O 1
ATOM 646 N N . LEU A 1 83 ? -14.678 4.877 9.536 1.00 91.88 83 LEU A N 1
ATOM 647 C CA . LEU A 1 83 ? -14.855 6.084 8.724 1.00 91.88 83 LEU A CA 1
ATOM 648 C C . LEU A 1 83 ? -15.262 7.294 9.572 1.00 91.88 83 LEU A C 1
ATOM 650 O O . LEU A 1 83 ? -14.763 8.396 9.344 1.00 91.88 83 LEU A O 1
ATOM 654 N N . SER A 1 84 ? -16.144 7.101 10.556 1.00 95.81 84 SER A N 1
ATOM 655 C CA . SER A 1 84 ? -16.547 8.165 11.478 1.00 95.81 84 SER A CA 1
ATOM 656 C C . SER A 1 84 ? -15.370 8.666 12.320 1.00 95.81 84 SER A C 1
ATOM 658 O O . SER A 1 84 ? -15.219 9.875 12.482 1.00 95.81 84 SER A O 1
ATOM 660 N N . ALA A 1 85 ? -14.518 7.762 12.810 1.00 94.69 85 ALA A N 1
ATOM 661 C CA . ALA A 1 85 ? -13.336 8.102 13.599 1.00 94.69 85 ALA A CA 1
ATOM 662 C C . ALA A 1 85 ? -12.251 8.814 12.769 1.00 94.69 85 ALA A C 1
ATOM 664 O O . ALA A 1 85 ? -11.583 9.716 13.270 1.00 94.69 85 ALA A O 1
ATOM 665 N N . LEU A 1 86 ? -12.096 8.456 11.490 1.00 91.94 86 LEU A N 1
ATOM 666 C CA . LEU A 1 86 ? -11.112 9.067 10.587 1.00 91.94 86 LEU A CA 1
ATOM 667 C C . LEU A 1 86 ? -11.556 10.426 10.023 1.00 91.94 86 LEU A C 1
ATOM 669 O O . LEU A 1 86 ? -10.716 11.231 9.612 1.00 91.94 86 LEU A O 1
ATOM 673 N N . ARG A 1 87 ? -12.865 10.701 9.998 1.00 92.75 87 ARG A N 1
ATOM 674 C CA . ARG A 1 87 ? -13.457 11.894 9.369 1.00 92.75 87 ARG A CA 1
ATOM 675 C C . ARG A 1 87 ? -12.861 13.228 9.851 1.00 92.75 87 ARG A C 1
ATOM 677 O O . ARG A 1 87 ? -12.541 14.048 8.987 1.00 92.75 87 ARG A O 1
ATOM 684 N N . PRO A 1 88 ? -12.674 13.469 11.167 1.00 92.75 88 PRO A N 1
ATOM 685 C CA . PRO A 1 88 ? -12.084 14.713 11.660 1.00 92.75 88 PRO A CA 1
ATOM 686 C C . PRO A 1 88 ? -10.654 14.913 11.147 1.00 92.75 88 PRO A C 1
ATOM 688 O O . PRO A 1 88 ? -10.344 15.968 10.596 1.00 92.75 88 PRO A O 1
ATOM 691 N N . TYR A 1 89 ? -9.812 13.878 11.220 1.00 89.56 89 TYR A N 1
ATOM 692 C CA . TYR A 1 89 ? -8.429 13.931 10.734 1.00 89.56 89 TYR A CA 1
ATOM 693 C C . TYR A 1 89 ? -8.361 14.163 9.226 1.00 89.56 89 TYR A C 1
ATOM 695 O O . TYR A 1 89 ? -7.597 15.005 8.764 1.00 89.56 89 TYR A O 1
ATOM 703 N N . HIS A 1 90 ? -9.209 13.476 8.456 1.00 87.50 90 HIS A N 1
ATOM 704 C CA . HIS A 1 90 ? -9.312 13.698 7.018 1.00 87.50 90 HIS A CA 1
ATOM 705 C C . HIS A 1 90 ? -9.690 15.151 6.699 1.00 87.50 90 HIS A C 1
ATOM 707 O O . HIS A 1 90 ? -9.101 15.748 5.805 1.00 87.50 90 HIS A O 1
ATOM 713 N N . SER A 1 91 ? -10.633 15.750 7.435 1.00 87.19 91 SER A N 1
ATOM 714 C CA . SER A 1 91 ? -11.029 17.148 7.206 1.00 87.19 91 SER A CA 1
ATOM 715 C C . SER A 1 91 ? -9.882 18.138 7.448 1.00 87.19 91 SER A C 1
ATOM 717 O O . SER A 1 91 ? -9.688 19.050 6.643 1.00 87.19 91 SER A O 1
ATOM 719 N N . ILE A 1 92 ? -9.077 17.904 8.492 1.00 88.19 92 ILE A N 1
ATOM 720 C CA . ILE A 1 92 ? -7.885 18.700 8.808 1.00 88.19 92 ILE A CA 1
ATOM 721 C C . ILE A 1 92 ? -6.852 18.541 7.696 1.00 88.19 92 ILE A C 1
ATOM 723 O O . ILE A 1 92 ? -6.426 19.535 7.118 1.00 88.19 92 ILE A O 1
ATOM 727 N N . LEU A 1 93 ? -6.516 17.302 7.331 1.00 82.94 93 LEU A N 1
ATOM 728 C CA . LEU A 1 93 ? -5.515 17.013 6.304 1.00 82.94 93 LEU A CA 1
ATOM 729 C C . LEU A 1 93 ? -5.932 17.515 4.921 1.00 82.94 93 LEU A C 1
ATOM 731 O O . LEU A 1 93 ? -5.083 17.965 4.160 1.00 82.94 93 LEU A O 1
ATOM 735 N N . VAL A 1 94 ? -7.221 17.489 4.577 1.00 79.00 94 VAL A N 1
ATOM 736 C CA . VAL A 1 94 ? -7.711 18.099 3.333 1.00 79.00 94 VAL A CA 1
ATOM 737 C C . VAL A 1 94 ? -7.551 19.619 3.385 1.00 79.00 94 VAL A C 1
ATOM 739 O O . VAL A 1 94 ? -7.046 20.202 2.422 1.00 79.00 94 VAL A O 1
ATOM 742 N N . GLY A 1 95 ? -7.893 20.258 4.507 1.00 73.19 95 GLY A N 1
ATOM 743 C CA . GLY A 1 95 ? -7.664 21.691 4.716 1.00 73.19 95 GLY A CA 1
ATOM 744 C C . GLY A 1 95 ? -6.182 22.071 4.627 1.00 73.19 95 GLY A C 1
ATOM 745 O O . GLY A 1 95 ? -5.815 22.999 3.905 1.00 73.19 95 GLY A O 1
ATOM 746 N N . GLU A 1 96 ? -5.310 21.305 5.279 1.00 66.81 96 GLU A N 1
ATOM 747 C CA . GLU A 1 96 ? -3.859 21.479 5.225 1.00 66.81 96 GLU A CA 1
ATOM 748 C C . GLU A 1 96 ? -3.286 21.156 3.847 1.00 66.81 96 GLU A C 1
ATOM 750 O O . GLU A 1 96 ? -2.386 21.852 3.399 1.00 66.81 96 GLU A O 1
ATOM 755 N N . SER A 1 97 ? -3.819 20.173 3.117 1.00 61.12 97 SER A N 1
ATOM 756 C CA . SER A 1 97 ? -3.363 19.842 1.760 1.00 61.12 97 SER A CA 1
ATOM 757 C C . SER A 1 97 ? -3.612 20.985 0.771 1.00 61.12 97 SER A C 1
ATOM 759 O O . SER A 1 97 ? -2.803 21.209 -0.131 1.00 61.12 97 SER A O 1
ATOM 761 N N . TYR A 1 98 ? -4.681 21.764 0.966 1.00 58.81 98 TYR A N 1
ATOM 762 C CA . TYR A 1 98 ? -4.911 22.998 0.217 1.00 58.81 98 TYR A CA 1
ATOM 763 C C . TYR A 1 98 ? -3.848 24.060 0.540 1.00 58.81 98 TYR A C 1
ATOM 765 O O . TYR A 1 98 ? -3.352 24.735 -0.364 1.00 58.81 98 TYR A O 1
ATOM 773 N N . LEU A 1 99 ? -3.444 24.177 1.809 1.00 58.72 99 LEU A N 1
ATOM 774 C CA . LEU A 1 99 ? -2.378 25.088 2.238 1.00 58.72 99 LEU A CA 1
ATOM 775 C C . LEU A 1 99 ? -0.982 24.612 1.799 1.00 58.72 99 LEU A C 1
ATOM 777 O O . LEU A 1 99 ? -0.167 25.425 1.373 1.00 58.72 99 LEU A O 1
ATOM 781 N N . ALA A 1 100 ? -0.719 23.307 1.826 1.00 57.56 100 ALA A N 1
ATOM 782 C CA . ALA A 1 100 ? 0.523 22.689 1.374 1.00 57.56 100 ALA A CA 1
ATOM 783 C C . ALA A 1 100 ? 0.668 22.760 -0.153 1.00 57.56 100 ALA A C 1
ATOM 785 O O . ALA A 1 100 ? 1.759 22.983 -0.658 1.00 57.56 100 ALA A O 1
ATOM 786 N N . ARG A 1 101 ? -0.425 22.684 -0.925 1.00 58.41 101 ARG A N 1
ATOM 787 C CA . ARG A 1 101 ? -0.382 22.996 -2.368 1.00 58.41 101 ARG A CA 1
ATOM 788 C C . ARG A 1 101 ? 0.046 24.438 -2.654 1.00 58.41 101 ARG A C 1
ATOM 790 O O . ARG A 1 101 ? 0.609 24.686 -3.713 1.00 58.41 101 ARG A O 1
ATOM 797 N N . LYS A 1 102 ? -0.190 25.375 -1.727 1.00 57.22 102 LYS A N 1
ATOM 798 C CA . LYS A 1 102 ? 0.319 26.754 -1.818 1.00 57.22 102 LYS A CA 1
ATOM 799 C C . LYS A 1 102 ? 1.776 26.902 -1.360 1.00 57.22 102 LYS A C 1
ATOM 801 O O . LYS A 1 102 ? 2.357 27.952 -1.604 1.00 57.22 102 LYS A O 1
ATOM 806 N N . ARG A 1 103 ? 2.356 25.897 -0.694 1.00 50.25 103 ARG A N 1
ATOM 807 C CA . ARG A 1 103 ? 3.735 25.899 -0.179 1.00 50.25 103 ARG A CA 1
ATOM 808 C C . ARG A 1 103 ? 4.457 24.629 -0.639 1.00 50.25 103 ARG A C 1
ATOM 810 O O . ARG A 1 103 ? 4.365 23.609 0.046 1.00 50.25 103 ARG A O 1
ATOM 817 N N . PRO A 1 104 ? 5.127 24.633 -1.801 1.00 54.12 104 PRO A N 1
ATOM 818 C CA . PRO A 1 104 ? 5.780 23.430 -2.297 1.00 54.12 104 PRO 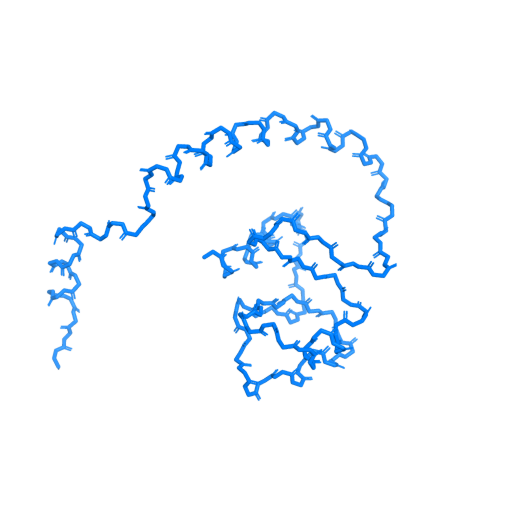A CA 1
ATOM 819 C C . PRO A 1 104 ? 6.799 22.899 -1.275 1.00 54.12 104 PRO A C 1
ATOM 821 O O . PRO A 1 104 ? 7.643 23.628 -0.771 1.00 54.12 104 PRO A O 1
ATOM 824 N N . VAL A 1 105 ? 6.732 21.592 -0.998 1.00 57.03 105 VAL A N 1
ATOM 825 C CA . VAL A 1 105 ? 7.593 20.859 -0.040 1.00 57.03 105 VAL A CA 1
ATOM 826 C C . VAL A 1 105 ? 9.081 20.864 -0.453 1.00 57.03 105 VAL A C 1
ATOM 828 O O . VAL A 1 105 ? 9.937 20.415 0.300 1.00 57.03 105 VAL A O 1
ATOM 831 N N . TYR A 1 106 ? 9.395 21.373 -1.648 1.00 54.25 106 TYR A N 1
ATOM 832 C CA . TYR A 1 106 ? 10.726 21.376 -2.255 1.00 54.25 106 TYR A CA 1
ATOM 833 C C . TYR A 1 106 ? 11.278 22.792 -2.497 1.00 54.25 106 TYR A C 1
ATOM 835 O O . TYR A 1 106 ? 12.059 23.004 -3.417 1.00 54.25 106 TYR A O 1
ATOM 843 N N . GLU A 1 107 ? 10.908 23.796 -1.705 1.00 52.06 107 GLU A N 1
ATOM 844 C CA . GLU A 1 107 ? 11.765 24.987 -1.659 1.00 52.06 107 GLU A CA 1
ATOM 845 C C . GLU A 1 107 ? 13.018 24.640 -0.853 1.00 52.06 107 GLU A C 1
ATOM 847 O O . GLU A 1 107 ? 13.034 24.697 0.375 1.00 52.06 107 GLU A O 1
ATOM 852 N N . CYS A 1 108 ? 14.062 24.201 -1.565 1.00 51.56 108 CYS A N 1
ATOM 853 C CA . CYS A 1 108 ? 15.403 24.130 -1.009 1.00 51.56 108 CYS A CA 1
ATOM 854 C C . CYS A 1 108 ? 15.796 25.559 -0.645 1.00 51.56 108 CYS A C 1
ATOM 856 O O . CYS A 1 108 ? 15.982 26.402 -1.521 1.00 51.56 108 CYS A O 1
ATOM 858 N N . THR A 1 109 ? 15.846 25.850 0.648 1.00 64.38 109 THR A N 1
ATOM 859 C CA . THR A 1 109 ? 16.304 27.163 1.107 1.00 64.38 109 THR A CA 1
ATOM 860 C C . THR A 1 109 ? 17.803 27.290 0.854 1.00 64.38 109 THR A C 1
ATOM 862 O O . THR A 1 109 ? 18.531 26.300 0.946 1.00 64.38 109 THR A O 1
ATOM 865 N N . ASP A 1 110 ? 18.295 28.501 0.583 1.00 67.31 110 ASP A N 1
ATOM 866 C CA . ASP A 1 110 ? 19.727 28.743 0.331 1.00 67.31 110 ASP A CA 1
ATOM 867 C C . ASP A 1 110 ? 20.618 28.190 1.461 1.00 67.31 110 ASP A C 1
ATOM 869 O O . ASP A 1 110 ? 21.707 27.674 1.223 1.00 67.31 110 ASP A O 1
ATOM 873 N N . ALA A 1 111 ? 20.109 28.185 2.698 1.00 64.81 111 ALA A N 1
ATOM 874 C CA . ALA A 1 111 ? 20.770 27.583 3.854 1.00 64.81 111 ALA A CA 1
ATOM 875 C C . ALA A 1 111 ? 20.968 26.057 3.732 1.00 64.81 111 ALA A C 1
ATOM 877 O O . ALA A 1 111 ? 21.992 25.531 4.170 1.00 64.81 111 ALA A O 1
ATOM 878 N N . GLN A 1 112 ? 20.016 25.339 3.129 1.00 58.31 112 GLN A N 1
ATOM 879 C CA . GLN A 1 112 ? 20.122 23.897 2.891 1.00 58.31 112 GLN A CA 1
ATOM 880 C C . GLN A 1 112 ? 21.126 23.599 1.772 1.00 58.31 112 GLN A C 1
ATOM 882 O O . GLN A 1 112 ? 21.911 22.662 1.906 1.00 58.31 112 GLN A O 1
ATOM 887 N N . VAL A 1 113 ? 21.171 24.421 0.717 1.00 63.00 113 VAL A N 1
ATOM 888 C CA . VAL A 1 113 ? 22.165 24.303 -0.370 1.00 63.00 113 VAL A CA 1
ATOM 889 C C . VAL A 1 113 ? 23.592 24.479 0.162 1.00 63.00 113 VAL A C 1
ATOM 891 O O . VAL A 1 113 ? 24.474 23.684 -0.161 1.00 63.00 113 VAL A O 1
ATOM 894 N N . VAL A 1 114 ? 23.813 25.471 1.032 1.00 65.25 114 VAL A N 1
ATOM 895 C CA . VAL A 1 114 ? 25.126 25.737 1.651 1.00 65.25 114 VAL A CA 1
ATOM 896 C C . VAL A 1 114 ? 25.580 24.581 2.549 1.00 65.25 114 VAL A C 1
ATOM 898 O O . VAL A 1 114 ? 26.756 24.210 2.532 1.00 65.25 114 VAL A O 1
ATOM 901 N N . TYR A 1 115 ? 24.663 23.963 3.298 1.00 55.25 115 TYR A N 1
ATOM 902 C CA . TYR A 1 115 ? 24.986 22.790 4.114 1.00 55.25 115 TYR A CA 1
ATOM 903 C C . TYR A 1 115 ? 25.386 21.588 3.252 1.00 55.25 115 TYR A C 1
ATOM 905 O O . TYR A 1 115 ? 26.410 20.966 3.519 1.00 55.25 115 TYR A O 1
ATOM 913 N N . TRP A 1 116 ? 24.643 21.298 2.181 1.00 50.25 116 TRP A N 1
ATOM 914 C CA . TRP A 1 116 ? 24.955 20.181 1.281 1.00 50.25 116 TRP A CA 1
ATOM 915 C C . TRP A 1 116 ? 26.286 20.360 0.536 1.00 50.25 116 TRP A C 1
ATOM 917 O O . TRP A 1 116 ? 27.042 19.401 0.402 1.00 50.25 116 TRP A O 1
ATOM 927 N N . LEU A 1 117 ? 26.619 21.583 0.108 1.00 59.16 117 LEU A N 1
ATOM 928 C CA . LEU A 1 117 ? 27.902 21.879 -0.545 1.00 59.16 117 LEU A CA 1
ATOM 929 C C . LEU A 1 117 ? 29.104 21.827 0.412 1.00 59.16 117 LEU A C 1
ATOM 931 O O . LEU A 1 117 ? 30.223 21.607 -0.038 1.00 59.16 117 LEU A O 1
ATOM 935 N N . SER A 1 118 ? 28.891 22.017 1.716 1.00 59.31 118 SER A N 1
ATOM 936 C CA . SER A 1 118 ? 29.963 21.983 2.723 1.00 59.31 118 SER A CA 1
ATOM 937 C C . SER A 1 118 ? 30.198 20.606 3.351 1.00 59.31 118 SER A C 1
ATOM 939 O O . SER A 1 118 ? 31.227 20.417 3.998 1.00 59.31 118 SER A O 1
ATOM 941 N N . THR A 1 119 ? 29.290 19.638 3.165 1.00 53.12 119 THR A N 1
ATOM 942 C CA . THR A 1 119 ? 29.411 18.283 3.747 1.00 53.12 119 THR A CA 1
ATOM 943 C C . THR A 1 119 ? 29.684 17.153 2.753 1.00 53.12 119 THR A C 1
ATOM 945 O O . THR A 1 119 ? 29.996 16.049 3.197 1.00 53.12 119 THR A O 1
ATOM 948 N N . CYS A 1 120 ? 29.638 17.388 1.438 1.00 38.72 120 CYS A N 1
ATOM 949 C CA . CYS A 1 120 ? 30.115 16.406 0.457 1.00 38.72 120 CYS A CA 1
ATOM 950 C C . CYS A 1 120 ? 31.637 16.548 0.260 1.00 38.72 120 CYS A C 1
ATOM 952 O O . CYS A 1 120 ? 32.077 17.605 -0.193 1.00 38.72 120 CYS A O 1
ATOM 954 N N . PRO A 1 121 ? 32.456 15.524 0.568 1.00 48.41 121 PRO A N 1
ATOM 955 C CA . PRO A 1 121 ? 33.868 15.551 0.219 1.00 48.41 121 PRO A CA 1
ATOM 956 C C . PRO A 1 121 ? 34.028 15.326 -1.292 1.00 48.41 121 PRO A C 1
ATOM 958 O O . PRO A 1 121 ? 33.299 14.528 -1.883 1.00 48.41 121 PRO A O 1
ATOM 961 N N . SER A 1 122 ? 34.959 16.072 -1.892 1.00 51.53 122 SER A N 1
ATOM 962 C CA . SER A 1 122 ? 35.391 15.981 -3.296 1.00 51.53 122 SER A CA 1
ATOM 963 C C . SER A 1 122 ? 35.969 14.620 -3.660 1.00 51.53 122 SER A C 1
ATOM 965 O O . SER A 1 122 ? 36.762 14.117 -2.830 1.00 51.53 122 SER A O 1
#

Foldseek 3Di:
DQLCVQVVVQVVPPPDGDDDAGESEADPVRLVCLQDPDDYRHRYDDDDPVSVVSCQQHWDADPPVRDTDHPDDDDDPPVVVVCVVCVVVVVVVVVVVVVCVVPPPPPCDPVNVVVVVVPDDD

pLDDT: mean 81.61, std 14.35, range [38.72, 95.88]

Organism: Zea mays (NCBI:txid4577)

InterPro domains:
  IPR001194 cDENN domain [PF02141] (1-62)
  IPR037516 Tripartite DENN domain [PS50211] (1-122)
  IPR043153 DENN domain, C-terminal lobe [G3DSA:3.40.50.11500] (1-108)
  IPR051942 DENN domain-containing protein 2 [PTHR15288] (2-105)

Secondary structure (DSSP, 8-state):
-HHHHHHHHHHHTTTS---SEEESS--GGGGGGGG-SS-EEE--S---HHHHHHTTTS-EEETTTTEEE-S-----TTHHHHHHHHHHHHHHHHHHHHHHHTS-TT---HHHHHHHHHHS--

Sequence (122 aa):
MLSASVLSILPLIRPYQWQSLLMTVLPNDMMDFLDAPVPYIVGVQNKTSDVLNRLTNAVVIDANRNQIKSSSVPQLPQHRELLSALRPYHSILVGESYLARKRPVYECTDAQVVYWLSTCPS